Protein AF-A0A7I8LGG1-F1 (afdb_monomer_lite)

Secondary structure (DSSP, 8-state):
-PPPHHHHHHHHHHHHHHTT-------TTHHHHSS-TTSS--HHHHTTS---SS--HHHHHHHHHHHH-SEE---GGGT--S-EE-TTPPPP-----SS----HHHHHHHHHHHHHHHHTT--HHHHHHHHHHHHHTT-HHHHHHHHHHTT-------S-------

Foldseek 3Di:
DDDDPVRVVVVVVVVCVVVVHDDDDDPPPVCVAAQAPVGHDPVLVVLVDADDDFDDPLLVVLSQCVQQPQWDCADLSNPRHHTDGNPPDHGDDHDYDDPDDQPPVLVVLLVVLVVVCVVVPDDCVPCVVVSLVVSVVPDVSNVVSCVVCVPDDDDDDRNDDRDDDD

Sequence (166 aa):
MGQTWPQRCAYLVIYCQDNGLLLHIHHTIHAIIDRQKNHGMHFHVLAKALCKLEGQCEMTLGFVDLLRDDYIEKDQSRGIFLTQDWVSIPGVLPVALGVFMFGILANCVTLKACVQAHNEGCDLAREGNEIICEACKWSPELVAACEVWKEIKFEFKSVDKLDVKG

InterPro domains:
  IPR000685 Ribulose bisphosphate carboxylase, large subunit, C-terminal [PF00016] (15-98)
  IPR033966 RuBisCO [PTHR42704] (11-98)
  IPR036376 Ribulose bisphosphate carboxylase, large subunit, C-terminal domain superfamily [G3DSA:3.20.20.110] (7-99)
  IPR036376 Ribulose bisphosphate carboxylase, large subunit, C-terminal domain superfamily [G3DSA:3.20.20.110] (100-166)
  IPR036376 Ribulose bisphosphate carboxylase, large subunit, C-terminal domain superfamily [SSF51649] (10-163)

Structure (mmCIF, N/CA/C/O backbone):
data_AF-A0A7I8LGG1-F1
#
_entry.id   AF-A0A7I8LGG1-F1
#
loop_
_atom_site.group_PDB
_atom_site.id
_atom_site.type_symbol
_atom_site.label_atom_id
_atom_site.label_alt_id
_atom_site.label_comp_id
_atom_site.label_asym_id
_atom_site.label_entity_id
_atom_site.label_seq_id
_atom_site.pdbx_PDB_ins_code
_atom_site.Cartn_x
_atom_site.Cartn_y
_atom_site.Cartn_z
_atom_site.occupancy
_atom_site.B_iso_or_equiv
_atom_site.auth_seq_id
_atom_site.auth_comp_id
_atom_site.auth_asym_id
_atom_site.auth_atom_id
_atom_site.pdbx_PDB_model_num
ATOM 1 N N . MET A 1 1 ? 38.522 0.340 -9.789 1.00 43.88 1 MET A N 1
ATOM 2 C CA . MET A 1 1 ? 37.265 0.525 -10.550 1.00 43.88 1 MET A CA 1
ATOM 3 C C . MET A 1 1 ? 36.113 0.136 -9.638 1.00 43.88 1 MET A C 1
ATOM 5 O O . MET A 1 1 ? 36.100 -0.991 -9.169 1.00 43.88 1 MET A O 1
ATOM 9 N N . GLY A 1 2 ? 35.240 1.080 -9.278 1.00 71.38 2 GLY A N 1
ATOM 10 C CA . GLY A 1 2 ? 34.137 0.837 -8.341 1.00 71.38 2 GLY A CA 1
ATOM 11 C C . GLY A 1 2 ? 32.856 0.445 -9.074 1.00 71.38 2 GLY A C 1
ATOM 12 O O . GLY A 1 2 ? 32.560 1.017 -10.118 1.00 71.38 2 GLY A O 1
ATOM 13 N N . GLN A 1 3 ? 32.100 -0.508 -8.525 1.00 66.56 3 GLN A N 1
ATOM 14 C CA . GLN A 1 3 ? 30.771 -0.860 -9.035 1.00 66.56 3 GLN A CA 1
ATOM 15 C C . GLN A 1 3 ? 29.829 0.349 -8.982 1.00 66.56 3 GLN A C 1
ATOM 17 O O . GLN A 1 3 ? 29.828 1.086 -7.984 1.00 66.56 3 GLN A O 1
ATOM 22 N N . THR A 1 4 ? 29.019 0.515 -10.029 1.00 78.44 4 THR A N 1
ATOM 23 C CA . THR A 1 4 ? 27.974 1.543 -10.128 1.00 78.44 4 THR A CA 1
ATOM 24 C C . THR A 1 4 ? 26.794 1.219 -9.207 1.00 78.44 4 THR A C 1
ATOM 26 O O . THR A 1 4 ? 26.617 0.080 -8.773 1.00 78.44 4 THR A O 1
ATOM 29 N N . TRP A 1 5 ? 25.970 2.220 -8.889 1.00 68.62 5 TRP A N 1
ATOM 30 C CA . TRP A 1 5 ? 24.790 2.048 -8.027 1.00 68.62 5 TRP A CA 1
ATOM 31 C C . TRP A 1 5 ? 23.844 0.925 -8.507 1.00 68.62 5 TRP A C 1
ATOM 33 O O . TRP A 1 5 ? 23.523 0.051 -7.703 1.00 68.62 5 TRP A O 1
ATOM 43 N N . PRO A 1 6 ? 23.487 0.843 -9.809 1.00 76.25 6 PRO A N 1
ATOM 44 C CA . PRO A 1 6 ? 22.646 -0.243 -10.321 1.00 76.25 6 PRO A CA 1
ATOM 45 C C . PRO A 1 6 ? 23.260 -1.636 -10.140 1.00 76.25 6 PRO A C 1
ATOM 47 O O . PRO A 1 6 ? 22.560 -2.587 -9.804 1.00 76.25 6 PRO A O 1
ATOM 50 N N . GLN A 1 7 ? 24.580 -1.755 -10.310 1.00 78.25 7 GLN A N 1
ATOM 51 C CA . GLN A 1 7 ? 25.291 -3.026 -10.141 1.00 78.25 7 GLN A CA 1
ATOM 52 C C . GLN A 1 7 ? 25.251 -3.509 -8.686 1.00 78.25 7 GLN A C 1
ATOM 54 O O . GLN A 1 7 ? 25.098 -4.702 -8.437 1.00 78.25 7 GLN A O 1
ATOM 59 N N . ARG A 1 8 ? 25.333 -2.585 -7.722 1.00 83.38 8 ARG A N 1
ATOM 60 C CA . ARG A 1 8 ? 25.237 -2.913 -6.293 1.00 83.38 8 ARG A CA 1
ATOM 61 C C . ARG A 1 8 ? 23.830 -3.360 -5.898 1.00 83.38 8 ARG A C 1
ATOM 63 O O . ARG A 1 8 ? 23.698 -4.298 -5.118 1.00 83.38 8 ARG A O 1
ATOM 70 N N . CYS A 1 9 ? 22.790 -2.735 -6.453 1.00 82.88 9 CYS A N 1
ATOM 71 C CA . CYS A 1 9 ? 21.407 -3.166 -6.235 1.00 82.88 9 CYS A CA 1
ATOM 72 C C . CYS A 1 9 ? 21.153 -4.566 -6.784 1.00 82.88 9 CYS A C 1
ATOM 74 O O . CYS A 1 9 ? 20.618 -5.402 -6.067 1.00 82.88 9 CYS A O 1
ATOM 76 N N . ALA A 1 10 ? 21.576 -4.834 -8.023 1.00 85.81 10 ALA A N 1
ATOM 77 C CA . ALA A 1 10 ? 21.419 -6.150 -8.636 1.00 85.81 10 ALA A CA 1
ATOM 78 C C . ALA A 1 10 ? 22.126 -7.241 -7.818 1.00 85.81 10 ALA A C 1
ATOM 80 O O . ALA A 1 10 ? 21.555 -8.301 -7.575 1.00 85.81 10 ALA A O 1
ATOM 81 N N . TYR A 1 11 ? 23.333 -6.953 -7.323 1.00 90.50 11 TYR A N 1
ATOM 82 C CA . TYR A 1 11 ? 24.049 -7.859 -6.429 1.00 90.50 11 TYR A CA 1
ATOM 83 C C . TYR A 1 11 ? 23.268 -8.148 -5.139 1.00 90.50 11 TYR A C 1
ATOM 85 O O . TYR A 1 11 ? 23.146 -9.304 -4.742 1.00 90.50 11 TYR A O 1
ATOM 93 N N . LEU A 1 12 ? 22.715 -7.116 -4.496 1.00 89.88 12 LEU A N 1
ATOM 94 C CA . LEU A 1 12 ? 21.944 -7.284 -3.264 1.00 89.88 12 LEU A CA 1
ATOM 95 C C . LEU A 1 12 ? 20.661 -8.095 -3.490 1.00 89.88 12 LEU A C 1
ATOM 97 O O . LEU A 1 12 ? 20.315 -8.913 -2.646 1.00 89.88 12 LEU A O 1
ATOM 101 N N . VAL A 1 13 ? 19.988 -7.908 -4.630 1.00 89.81 13 VAL A N 1
ATOM 102 C CA . VAL A 1 13 ? 18.804 -8.697 -5.009 1.00 89.81 13 VAL A CA 1
ATOM 103 C C . VAL A 1 13 ? 19.155 -10.181 -5.107 1.00 89.81 13 VAL A C 1
ATOM 105 O O . VAL A 1 13 ? 18.493 -10.996 -4.469 1.00 89.81 13 VAL A O 1
ATOM 108 N N . ILE A 1 14 ? 20.223 -10.519 -5.838 1.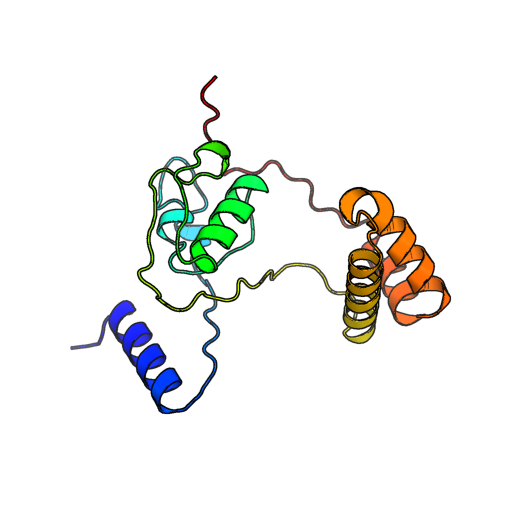00 91.75 14 ILE A N 1
ATOM 109 C CA . ILE A 1 14 ? 20.685 -11.908 -5.990 1.00 91.75 14 ILE A CA 1
ATOM 110 C C . ILE A 1 14 ? 21.056 -12.492 -4.624 1.00 91.75 14 ILE A C 1
ATOM 112 O O . ILE A 1 14 ? 20.597 -13.570 -4.262 1.00 91.75 14 ILE A O 1
ATOM 116 N N . TYR A 1 15 ? 21.807 -11.743 -3.814 1.00 93.75 15 TYR A N 1
ATOM 117 C CA . TYR A 1 15 ? 22.181 -12.178 -2.473 1.00 93.75 15 TYR A CA 1
ATOM 118 C C . TYR A 1 15 ? 20.960 -12.457 -1.584 1.00 93.75 15 TYR A C 1
ATOM 120 O O . TYR A 1 15 ? 20.918 -13.471 -0.889 1.00 93.75 15 TYR A O 1
ATOM 128 N N . CYS A 1 16 ? 19.957 -11.576 -1.590 1.00 94.31 16 CYS A N 1
ATOM 129 C CA . CYS A 1 16 ? 18.735 -11.775 -0.816 1.00 94.31 16 CYS A CA 1
ATOM 130 C C . CYS A 1 16 ? 17.952 -13.003 -1.291 1.00 94.31 16 CYS A C 1
ATOM 132 O O . CYS A 1 16 ? 17.473 -13.765 -0.453 1.00 94.31 16 CYS A O 1
ATOM 134 N N . GLN A 1 17 ? 17.877 -13.226 -2.604 1.00 92.56 17 GLN A N 1
ATOM 135 C CA . GLN A 1 17 ? 17.237 -14.403 -3.187 1.00 92.56 17 GLN A CA 1
ATOM 136 C C . GLN A 1 17 ? 17.935 -15.700 -2.755 1.00 92.56 17 GLN A C 1
ATOM 138 O O . GLN A 1 17 ? 17.270 -16.617 -2.278 1.00 92.56 17 GLN A O 1
ATOM 143 N N . ASP A 1 18 ? 19.265 -15.745 -2.840 1.00 96.00 18 ASP A N 1
ATOM 144 C CA . ASP A 1 18 ? 20.058 -16.929 -2.491 1.00 96.00 18 ASP A CA 1
ATOM 145 C C . ASP A 1 18 ? 20.011 -17.259 -0.989 1.00 96.00 18 ASP A C 1
ATOM 147 O O . ASP A 1 18 ? 20.190 -18.411 -0.597 1.00 96.00 18 ASP A O 1
ATOM 151 N N . ASN A 1 19 ? 19.747 -16.262 -0.137 1.00 96.31 19 ASN A N 1
ATOM 152 C CA . ASN A 1 19 ? 19.721 -16.411 1.322 1.00 96.31 19 ASN A CA 1
ATOM 153 C C . ASN A 1 19 ? 18.305 -16.390 1.925 1.00 96.31 19 ASN A C 1
ATOM 155 O O . ASN A 1 19 ? 18.165 -16.384 3.148 1.00 96.31 19 ASN A O 1
ATOM 159 N N . GLY A 1 20 ? 17.253 -16.353 1.099 1.00 94.50 20 GLY A N 1
ATOM 160 C CA . GLY A 1 20 ? 15.864 -16.310 1.572 1.00 94.50 20 GLY A CA 1
ATOM 161 C C . GLY A 1 20 ? 15.518 -15.055 2.385 1.00 94.50 20 GLY A C 1
ATOM 162 O O . GLY A 1 20 ? 14.690 -15.113 3.293 1.00 94.50 20 GLY A O 1
ATOM 163 N N . LEU A 1 21 ? 16.166 -13.923 2.094 1.00 94.44 21 LEU A N 1
ATOM 164 C CA . LEU A 1 21 ? 15.941 -12.648 2.775 1.00 94.44 21 LEU A CA 1
ATOM 165 C C . LEU A 1 21 ? 14.911 -11.799 2.023 1.00 94.44 21 LEU A C 1
ATOM 167 O O . LEU A 1 21 ? 14.981 -11.646 0.805 1.00 94.44 21 LEU A O 1
ATOM 171 N N . LEU A 1 22 ? 14.002 -11.162 2.765 1.00 91.00 22 LEU A N 1
ATOM 172 C CA . LEU A 1 22 ? 13.149 -10.108 2.216 1.00 91.00 22 LEU A CA 1
ATOM 173 C C . LEU A 1 22 ? 13.962 -8.822 2.035 1.00 91.00 22 LEU A C 1
ATOM 175 O O . LEU A 1 22 ? 14.609 -8.349 2.971 1.00 91.00 22 LEU A O 1
ATOM 179 N N . LEU A 1 23 ?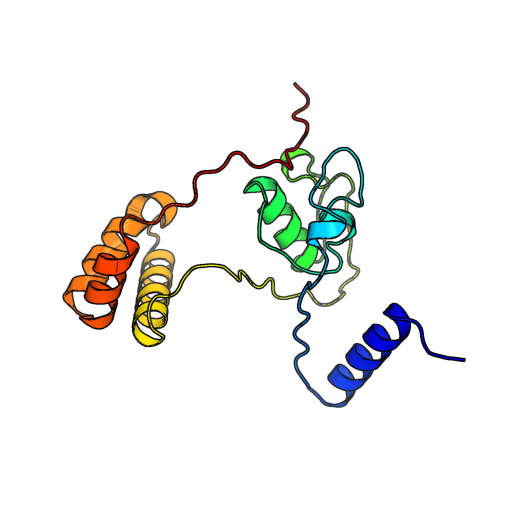 13.898 -8.238 0.838 1.00 90.56 23 LEU A N 1
ATOM 180 C CA . LEU A 1 23 ? 14.576 -6.987 0.511 1.00 90.56 23 LEU A CA 1
ATOM 181 C C . LEU A 1 23 ? 13.581 -5.823 0.517 1.00 90.56 23 LEU A C 1
ATOM 183 O O . LEU A 1 23 ? 12.726 -5.716 -0.359 1.00 90.56 23 LEU A O 1
ATOM 187 N N . HIS A 1 24 ? 13.719 -4.922 1.489 1.00 88.56 24 HIS A N 1
ATOM 188 C CA . HIS A 1 24 ? 13.002 -3.648 1.500 1.00 88.56 24 HIS A CA 1
ATOM 189 C C . HIS A 1 24 ? 13.842 -2.565 0.812 1.00 88.56 24 HIS A C 1
ATOM 191 O O . HIS A 1 24 ? 14.973 -2.301 1.220 1.00 88.56 24 HIS A O 1
ATOM 197 N N . ILE A 1 25 ? 13.288 -1.925 -0.221 1.00 84.56 25 ILE A N 1
ATOM 198 C CA . ILE A 1 25 ? 13.957 -0.857 -0.973 1.00 84.56 25 ILE A CA 1
ATOM 199 C C . ILE A 1 25 ? 13.372 0.486 -0.544 1.00 84.56 25 ILE A C 1
ATOM 201 O O . ILE A 1 25 ? 12.214 0.777 -0.818 1.00 84.56 25 ILE A O 1
ATOM 205 N N . HIS A 1 26 ? 14.179 1.324 0.104 1.00 81.19 26 HIS A N 1
ATOM 206 C CA . HIS A 1 26 ? 13.775 2.689 0.431 1.00 81.19 26 HIS A CA 1
ATOM 207 C C . HIS A 1 26 ? 14.112 3.641 -0.727 1.00 81.19 26 HIS A C 1
ATOM 209 O O . HIS A 1 26 ? 15.252 3.695 -1.187 1.00 81.19 26 HIS A O 1
ATOM 215 N N . HIS A 1 27 ? 13.141 4.434 -1.174 1.00 70.00 27 HIS A N 1
ATOM 216 C CA . HIS A 1 27 ? 13.253 5.340 -2.327 1.00 70.00 27 HIS A CA 1
ATOM 217 C C . HIS A 1 27 ? 13.934 6.690 -2.015 1.00 70.00 27 HIS A C 1
ATOM 219 O O . HIS A 1 27 ? 13.480 7.756 -2.442 1.00 70.00 27 HIS A O 1
ATOM 225 N N . THR A 1 28 ? 15.005 6.692 -1.217 1.00 57.44 28 THR A N 1
ATOM 226 C CA . THR A 1 28 ? 15.707 7.939 -0.868 1.00 57.44 28 THR A CA 1
ATOM 227 C C . THR A 1 28 ? 16.215 8.596 -2.155 1.00 57.44 28 THR A C 1
ATOM 229 O O . THR A 1 28 ? 16.967 7.948 -2.873 1.00 57.44 28 THR A O 1
ATOM 232 N N . ILE A 1 29 ? 15.839 9.863 -2.411 1.00 60.22 29 ILE A N 1
ATOM 233 C CA . ILE A 1 29 ? 16.195 10.714 -3.581 1.00 60.22 29 ILE A CA 1
ATOM 234 C C . ILE A 1 29 ? 15.151 10.756 -4.724 1.00 60.22 29 ILE A C 1
ATOM 236 O O . ILE A 1 29 ? 15.257 11.643 -5.569 1.00 60.22 29 ILE A O 1
ATOM 240 N N . HIS A 1 30 ? 14.091 9.932 -4.728 1.00 62.75 30 HIS A N 1
ATOM 241 C CA . HIS A 1 30 ? 13.102 9.942 -5.833 1.00 62.75 30 HIS A CA 1
ATOM 242 C C . HIS A 1 30 ? 12.492 11.339 -6.084 1.00 62.75 30 HIS A C 1
ATOM 244 O O . HIS A 1 30 ? 12.596 11.854 -7.194 1.00 62.75 30 HIS A O 1
ATOM 250 N N . ALA A 1 31 ? 12.070 12.036 -5.020 1.00 57.09 31 ALA A N 1
ATOM 251 C CA . ALA A 1 31 ? 11.475 13.379 -5.067 1.00 57.09 31 ALA A CA 1
ATOM 252 C C . ALA A 1 31 ? 12.377 14.494 -5.644 1.00 57.09 31 ALA A C 1
ATOM 254 O O . ALA A 1 31 ? 11.907 15.603 -5.898 1.00 57.09 31 ALA A O 1
ATOM 255 N N . ILE A 1 32 ? 13.678 14.248 -5.830 1.00 65.38 32 ILE A N 1
ATOM 256 C CA . ILE A 1 32 ? 14.578 15.183 -6.530 1.00 65.38 32 ILE A CA 1
ATOM 257 C C . ILE A 1 32 ? 14.430 15.036 -8.053 1.00 65.38 32 ILE A C 1
ATOM 259 O O . ILE A 1 32 ? 14.685 15.982 -8.795 1.00 65.38 32 ILE A O 1
ATOM 263 N N . ILE A 1 33 ? 14.018 13.856 -8.517 1.00 65.94 33 ILE A N 1
ATOM 264 C CA . ILE A 1 33 ? 14.019 13.450 -9.923 1.00 65.94 33 ILE A CA 1
ATOM 265 C C . ILE A 1 33 ? 12.602 13.432 -10.514 1.00 65.94 33 ILE A C 1
ATOM 267 O O . ILE A 1 33 ? 12.460 13.703 -11.703 1.00 65.94 33 ILE A O 1
ATOM 271 N N . ASP A 1 34 ? 11.567 13.143 -9.723 1.00 65.56 34 ASP A N 1
ATOM 272 C CA . ASP A 1 34 ? 10.198 12.919 -10.225 1.00 65.56 34 ASP A CA 1
ATOM 273 C C . ASP A 1 34 ? 9.158 13.970 -9.823 1.00 65.56 34 ASP A C 1
ATOM 275 O O . ASP A 1 34 ? 8.045 13.961 -10.341 1.00 65.56 34 ASP A O 1
ATOM 279 N N . ARG A 1 35 ? 9.510 14.910 -8.943 1.00 64.75 35 ARG A N 1
ATOM 280 C CA . ARG A 1 35 ? 8.547 15.858 -8.367 1.00 64.75 35 ARG A CA 1
ATOM 281 C C . ARG A 1 35 ? 8.045 16.926 -9.341 1.00 64.75 35 ARG A C 1
ATOM 283 O O . ARG A 1 35 ? 6.966 17.481 -9.150 1.00 64.75 35 ARG A O 1
ATOM 290 N N . GLN A 1 36 ? 8.852 17.305 -10.330 1.00 57.75 36 GLN A N 1
ATOM 291 C CA . GLN A 1 36 ? 8.525 18.397 -11.247 1.00 57.75 36 GLN A CA 1
ATOM 292 C C . GLN A 1 36 ? 8.022 17.844 -12.581 1.00 57.75 36 GLN A C 1
ATOM 294 O O . GLN A 1 36 ? 8.752 17.172 -13.304 1.00 57.75 36 GLN A O 1
ATOM 299 N N . LYS A 1 37 ? 6.792 18.208 -12.958 1.00 58.28 37 LYS A N 1
ATOM 300 C CA . LYS A 1 37 ? 6.170 17.774 -14.219 1.00 58.28 37 LYS A CA 1
ATOM 301 C C . LYS A 1 37 ? 6.935 18.220 -15.475 1.00 58.28 37 LYS A C 1
ATOM 303 O O . LYS A 1 37 ? 6.891 17.558 -16.506 1.00 58.28 37 LYS A O 1
ATOM 308 N N . ASN A 1 38 ? 7.605 19.369 -15.417 1.00 69.19 38 ASN A N 1
ATOM 309 C CA . ASN A 1 38 ? 8.268 19.994 -16.564 1.00 69.19 38 ASN A CA 1
ATOM 310 C C . ASN A 1 38 ? 9.741 19.581 -16.745 1.00 69.19 38 ASN A C 1
ATOM 312 O O . ASN A 1 38 ? 10.322 19.901 -17.781 1.00 69.19 38 ASN A O 1
ATOM 316 N N . HIS A 1 39 ? 10.355 18.916 -15.762 1.00 54.62 39 HIS A N 1
ATOM 317 C CA . HIS A 1 39 ? 11.754 18.503 -15.823 1.00 54.62 39 HIS A CA 1
ATOM 318 C C . HIS A 1 39 ? 12.034 17.370 -14.832 1.00 54.62 39 HIS A C 1
ATOM 320 O O . HIS A 1 39 ? 11.916 17.558 -13.624 1.00 54.62 39 HIS A O 1
ATOM 326 N N . GLY A 1 40 ? 12.471 16.217 -15.338 1.00 62.28 40 GLY A N 1
ATOM 327 C CA . GLY A 1 40 ? 12.727 15.037 -14.519 1.00 62.28 40 GLY A CA 1
ATOM 328 C C . GLY A 1 40 ? 12.372 13.741 -15.238 1.00 62.28 40 GLY A C 1
ATOM 329 O O . GLY A 1 40 ? 12.145 13.726 -16.449 1.00 62.28 40 GLY A O 1
ATOM 330 N N . MET A 1 41 ? 12.313 12.648 -14.485 1.00 62.00 41 MET A N 1
ATOM 331 C CA . MET A 1 41 ? 11.714 11.393 -14.936 1.00 62.00 41 MET A CA 1
ATOM 332 C C . MET A 1 41 ? 10.425 11.204 -14.158 1.00 62.00 41 MET A C 1
ATOM 334 O O . MET A 1 41 ? 10.470 11.136 -12.935 1.00 62.00 41 MET A O 1
ATOM 338 N N . HIS A 1 42 ? 9.292 11.114 -14.859 1.00 51.28 42 HIS A N 1
ATOM 339 C CA . HIS A 1 42 ? 8.005 10.870 -14.211 1.00 51.28 42 HIS A CA 1
ATOM 340 C C . HIS A 1 42 ? 8.107 9.643 -13.310 1.00 51.28 42 HIS A C 1
ATOM 342 O O . HIS A 1 42 ? 8.744 8.649 -13.683 1.00 51.28 42 HIS A O 1
ATOM 348 N N . PHE A 1 43 ? 7.446 9.691 -12.157 1.00 53.47 43 PHE A N 1
ATOM 349 C CA . PHE A 1 43 ? 7.541 8.637 -11.162 1.00 53.47 43 PHE A CA 1
ATOM 350 C C . PHE A 1 43 ? 7.176 7.254 -11.730 1.00 53.47 43 PHE A C 1
ATOM 352 O O . PHE A 1 43 ? 7.753 6.277 -11.302 1.00 53.47 43 PHE A O 1
ATOM 359 N N . HIS A 1 44 ? 6.354 7.151 -12.783 1.00 53.81 44 HIS A N 1
ATOM 360 C CA . HIS A 1 44 ? 6.077 5.898 -13.522 1.00 53.81 44 HIS A CA 1
ATOM 361 C C . HIS A 1 44 ? 7.280 5.282 -14.267 1.00 53.81 44 HIS A C 1
ATOM 363 O O . HIS A 1 44 ? 7.339 4.071 -14.452 1.00 53.81 44 HIS A O 1
ATOM 369 N N . VAL A 1 45 ? 8.272 6.079 -14.673 1.00 53.19 45 VAL A N 1
ATOM 370 C CA . VAL A 1 45 ? 9.544 5.559 -15.210 1.00 53.19 45 VAL A CA 1
ATOM 371 C C . VAL A 1 45 ? 10.452 5.105 -14.065 1.00 53.19 45 VAL A C 1
ATOM 373 O O . VAL A 1 45 ? 11.132 4.083 -14.168 1.00 53.19 45 VAL A O 1
ATOM 376 N N . LEU A 1 46 ? 10.407 5.833 -12.947 1.00 49.97 46 LEU A N 1
ATOM 377 C CA . LEU A 1 46 ? 11.005 5.429 -11.676 1.00 49.97 46 LEU A CA 1
ATOM 378 C C . LEU A 1 46 ? 10.197 4.344 -10.961 1.00 49.97 46 LEU A C 1
ATOM 380 O O . LEU A 1 46 ? 10.709 3.783 -10.010 1.00 49.97 46 LEU A O 1
ATOM 384 N N . ALA A 1 47 ? 9.007 3.975 -11.448 1.00 44.75 47 ALA A N 1
ATOM 385 C CA . ALA A 1 47 ? 8.090 3.022 -10.829 1.00 44.75 47 ALA A CA 1
ATOM 386 C C . ALA A 1 47 ? 8.469 1.569 -11.034 1.00 44.75 47 ALA A C 1
ATOM 388 O O . ALA A 1 47 ? 7.834 0.675 -10.491 1.00 44.75 47 ALA A O 1
ATOM 389 N N . LYS A 1 48 ? 9.619 1.349 -11.667 1.00 47.16 48 LYS A N 1
ATOM 390 C CA . LYS A 1 48 ? 10.462 0.202 -11.346 1.00 47.16 48 LYS A CA 1
ATOM 391 C C . LYS A 1 48 ? 11.041 0.264 -9.906 1.00 47.16 48 LYS A C 1
ATOM 393 O O . LYS A 1 48 ? 11.755 -0.652 -9.520 1.00 47.16 48 LYS A O 1
ATOM 398 N N . ALA A 1 49 ? 10.735 1.300 -9.109 1.00 34.72 49 ALA A N 1
ATOM 399 C CA . ALA A 1 49 ? 11.175 1.550 -7.730 1.00 34.72 49 ALA A CA 1
ATOM 400 C C . ALA A 1 49 ? 10.326 2.622 -6.953 1.00 34.72 49 ALA A C 1
ATOM 402 O O . ALA A 1 49 ? 10.701 3.784 -6.857 1.00 34.72 49 ALA A O 1
ATOM 403 N N . LEU A 1 50 ? 9.224 2.172 -6.327 1.00 33.72 50 LEU A N 1
ATOM 404 C CA . LEU A 1 50 ? 8.611 2.544 -5.012 1.00 33.72 50 LEU A CA 1
ATOM 405 C C . LEU A 1 50 ? 8.109 3.977 -4.623 1.00 33.72 50 LEU A C 1
ATOM 407 O O . LEU A 1 50 ? 8.800 4.980 -4.750 1.00 33.72 50 LEU A O 1
ATOM 411 N N . CYS A 1 51 ? 6.883 4.019 -4.051 1.00 37.47 51 CYS A N 1
ATOM 412 C CA . CYS A 1 51 ? 5.880 5.112 -3.951 1.00 37.47 51 CYS A CA 1
ATOM 413 C C . CYS A 1 51 ? 5.880 6.010 -2.701 1.00 37.47 51 CYS A C 1
ATOM 415 O O . CYS A 1 51 ? 6.265 5.567 -1.623 1.00 37.47 51 CYS A O 1
ATOM 417 N N . LYS A 1 52 ? 5.184 7.155 -2.861 1.00 39.34 52 LYS A N 1
ATOM 418 C CA . LYS A 1 52 ? 4.427 7.950 -1.862 1.00 39.34 52 LYS A CA 1
ATOM 419 C C . LY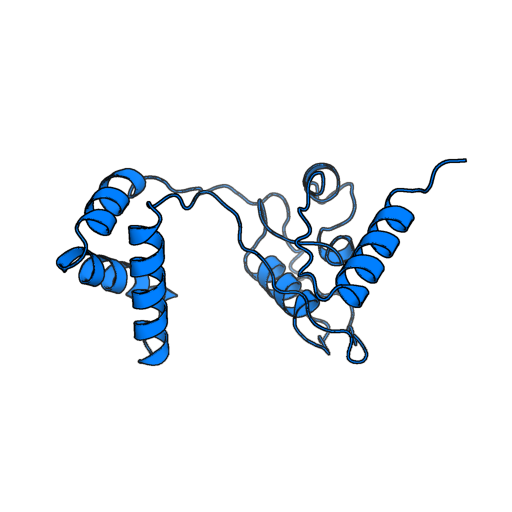S A 1 52 ? 5.160 9.163 -1.280 1.00 39.34 52 LYS A C 1
ATOM 421 O O . LYS A 1 52 ? 6.003 8.992 -0.415 1.00 39.34 52 LYS A O 1
ATOM 426 N N . LEU A 1 53 ? 4.748 10.369 -1.710 1.00 49.09 53 LEU A N 1
ATOM 427 C CA . LEU A 1 53 ? 4.747 11.629 -0.930 1.00 49.09 53 LEU A CA 1
ATOM 428 C C . LEU A 1 53 ? 3.964 12.788 -1.615 1.00 49.09 53 LEU A C 1
ATOM 430 O O . LEU A 1 53 ? 3.554 13.705 -0.912 1.00 49.09 53 LEU A O 1
ATOM 434 N N . GLU A 1 54 ? 3.668 12.752 -2.929 1.00 50.59 54 GLU A N 1
ATOM 435 C CA . GLU A 1 54 ? 2.946 13.851 -3.628 1.00 50.59 54 GLU A CA 1
ATOM 436 C C . GLU A 1 54 ? 2.033 13.403 -4.807 1.00 50.59 54 GLU A C 1
ATOM 438 O O . GLU A 1 54 ? 1.868 14.127 -5.787 1.00 50.59 54 GLU A O 1
ATOM 443 N N . GLY A 1 55 ? 1.438 12.204 -4.758 1.00 57.16 55 GLY A N 1
ATOM 444 C CA . GLY A 1 55 ? 0.703 11.625 -5.900 1.00 57.16 55 GLY A CA 1
ATOM 445 C C . GLY A 1 55 ? -0.808 11.896 -5.913 1.00 57.16 55 GLY A C 1
ATOM 446 O O . GLY A 1 55 ? -1.472 11.802 -4.881 1.00 57.16 55 GLY A O 1
ATOM 447 N N . GLN A 1 56 ? -1.382 12.173 -7.092 1.00 62.66 56 GLN A N 1
ATOM 448 C CA . GLN A 1 56 ? -2.832 12.046 -7.313 1.00 62.66 56 GLN A CA 1
ATOM 449 C C . GLN A 1 56 ? -3.287 10.589 -7.100 1.00 62.66 56 GLN A C 1
ATOM 451 O O . GLN A 1 56 ? -2.531 9.658 -7.389 1.00 62.66 56 GLN A O 1
ATOM 456 N N . CYS A 1 57 ? -4.528 10.392 -6.629 1.00 71.44 57 CYS A N 1
ATOM 457 C CA . CYS A 1 57 ? -5.077 9.062 -6.321 1.00 71.44 57 CYS A CA 1
ATOM 458 C C . CYS A 1 57 ? -4.980 8.109 -7.524 1.00 71.44 57 CYS A C 1
ATOM 460 O O . CYS A 1 57 ? -4.385 7.044 -7.406 1.00 71.44 57 CYS A O 1
ATOM 462 N N . GLU A 1 58 ? -5.438 8.542 -8.702 1.00 77.06 58 GLU A N 1
ATOM 463 C CA . GLU A 1 58 ? -5.433 7.719 -9.923 1.00 77.06 58 GLU A CA 1
ATOM 464 C C . GLU A 1 58 ? -4.028 7.323 -10.391 1.00 77.06 58 GLU A C 1
ATOM 466 O O . GLU A 1 58 ? -3.801 6.178 -10.768 1.00 77.06 58 GLU A O 1
ATOM 471 N N . MET A 1 59 ? -3.052 8.235 -10.308 1.00 77.56 59 MET A N 1
ATOM 472 C CA . MET A 1 59 ? -1.656 7.904 -10.626 1.00 77.56 59 MET A CA 1
ATOM 473 C C . MET A 1 59 ? -1.065 6.922 -9.619 1.00 77.56 59 MET A C 1
ATOM 475 O O . MET A 1 59 ? -0.322 6.017 -9.979 1.00 77.56 59 MET A O 1
ATOM 479 N N . THR A 1 60 ? -1.414 7.079 -8.342 1.00 80.38 60 THR A N 1
ATOM 480 C CA . THR A 1 60 ? -0.957 6.162 -7.294 1.00 80.38 60 THR A CA 1
ATOM 481 C C . THR A 1 60 ? -1.554 4.768 -7.490 1.00 80.38 60 THR A C 1
ATOM 483 O O . THR A 1 60 ? -0.861 3.780 -7.269 1.00 80.38 60 THR A O 1
ATOM 486 N N . LEU A 1 61 ? -2.810 4.673 -7.934 1.00 82.06 61 LEU A N 1
ATOM 487 C CA . LEU A 1 61 ? -3.440 3.400 -8.281 1.00 82.06 61 LEU A CA 1
ATOM 488 C C . LEU A 1 61 ? -2.765 2.756 -9.495 1.00 82.06 61 LEU A C 1
ATOM 490 O O . LEU A 1 61 ? -2.321 1.621 -9.381 1.00 82.06 61 LEU A O 1
ATOM 494 N N . GLY A 1 62 ? -2.564 3.495 -10.593 1.00 84.31 62 GLY A N 1
ATOM 495 C CA . GLY A 1 62 ? -1.841 2.975 -11.762 1.00 84.31 62 GLY A CA 1
ATOM 496 C C . GLY A 1 62 ? -0.420 2.511 -11.433 1.00 84.31 62 GLY A C 1
ATOM 497 O O . GLY A 1 62 ? 0.060 1.505 -11.949 1.00 84.31 62 GLY A O 1
ATOM 498 N N . PHE A 1 63 ? 0.247 3.198 -10.508 1.00 83.56 63 PHE A N 1
ATOM 499 C CA . PHE A 1 63 ? 1.526 2.761 -9.967 1.00 83.56 63 PHE A CA 1
ATOM 500 C C . PHE A 1 63 ? 1.438 1.437 -9.190 1.00 83.56 63 PHE A C 1
ATOM 502 O O . PHE A 1 63 ? 2.311 0.580 -9.328 1.00 83.56 63 PHE A O 1
ATOM 509 N N . VAL A 1 64 ? 0.424 1.278 -8.335 1.00 86.12 64 VAL A N 1
ATOM 510 C CA . VAL A 1 64 ? 0.212 0.040 -7.572 1.00 86.12 64 VAL A CA 1
ATOM 511 C C . VAL A 1 64 ? -0.062 -1.125 -8.519 1.00 86.12 64 VAL A C 1
ATOM 513 O O . VAL A 1 64 ? 0.520 -2.190 -8.315 1.00 86.12 64 VAL A O 1
ATOM 516 N N . ASP A 1 65 ? -0.864 -0.900 -9.560 1.00 86.81 65 ASP A N 1
ATOM 517 C CA . ASP A 1 65 ? -1.154 -1.886 -10.605 1.00 86.81 65 ASP A CA 1
ATOM 518 C C . ASP A 1 65 ? 0.156 -2.322 -11.291 1.00 86.81 65 ASP A C 1
ATOM 520 O O . ASP A 1 65 ? 0.469 -3.510 -11.348 1.00 86.81 65 ASP A O 1
ATOM 524 N N . LEU A 1 66 ? 1.010 -1.364 -11.687 1.00 87.00 66 LEU A N 1
ATOM 525 C CA . LEU A 1 66 ? 2.315 -1.640 -12.307 1.00 87.00 66 LEU A CA 1
ATOM 526 C C . LEU A 1 66 ? 3.278 -2.447 -11.426 1.00 87.00 66 LEU A C 1
ATOM 528 O O . LEU A 1 66 ? 4.125 -3.156 -11.966 1.00 87.00 66 LEU A O 1
ATOM 532 N N . LEU A 1 67 ? 3.200 -2.314 -10.100 1.00 87.31 67 LEU A N 1
ATOM 533 C CA . LEU A 1 67 ? 4.051 -3.075 -9.185 1.00 87.31 67 LEU A CA 1
ATOM 534 C C . LEU A 1 67 ? 3.531 -4.484 -8.902 1.00 87.31 67 LEU A C 1
ATOM 536 O O . LEU A 1 67 ? 4.331 -5.347 -8.542 1.00 87.31 67 LEU A O 1
ATOM 540 N N . ARG A 1 68 ? 2.215 -4.699 -8.957 1.00 89.25 68 ARG A N 1
ATOM 541 C CA . ARG A 1 68 ? 1.584 -5.917 -8.431 1.00 89.25 68 ARG A CA 1
ATOM 542 C C . ARG A 1 68 ? 1.125 -6.881 -9.511 1.00 89.25 68 ARG A C 1
ATOM 544 O O . ARG A 1 68 ? 1.252 -8.086 -9.297 1.00 89.25 68 ARG A O 1
ATOM 551 N N . ASP A 1 69 ? 0.578 -6.363 -10.601 1.00 91.19 69 ASP A N 1
ATOM 552 C CA . ASP A 1 69 ? -0.114 -7.170 -11.598 1.00 91.19 69 ASP A CA 1
ATOM 553 C C . ASP A 1 69 ? 0.854 -7.635 -12.686 1.00 91.19 69 ASP A C 1
ATOM 555 O O . ASP A 1 69 ? 1.801 -6.934 -13.025 1.00 91.19 69 ASP A O 1
ATOM 559 N N . ASP A 1 70 ? 0.623 -8.828 -13.241 1.00 91.06 70 ASP A N 1
ATOM 560 C CA . ASP A 1 70 ? 1.474 -9.397 -14.298 1.00 91.06 70 ASP A CA 1
ATOM 561 C C . ASP A 1 70 ? 1.216 -8.740 -15.663 1.00 91.06 70 ASP A C 1
ATOM 563 O O . ASP A 1 70 ? 2.108 -8.624 -16.497 1.00 91.06 70 ASP A O 1
ATOM 567 N N . TYR A 1 71 ? -0.009 -8.262 -15.884 1.00 92.50 71 TYR A N 1
ATOM 568 C CA . TYR A 1 71 ? -0.419 -7.612 -17.122 1.00 92.50 71 TYR A CA 1
ATOM 569 C C . TYR A 1 71 ? -1.279 -6.386 -16.825 1.00 92.50 71 TYR A C 1
ATOM 571 O O . TYR A 1 71 ? -2.288 -6.481 -16.126 1.00 92.50 71 TYR A O 1
ATOM 579 N N . ILE A 1 72 ? -0.891 -5.244 -17.388 1.00 92.00 72 ILE A N 1
ATOM 580 C CA . ILE A 1 72 ? -1.546 -3.953 -17.192 1.00 92.00 72 ILE A CA 1
ATOM 581 C C . ILE A 1 72 ? -1.877 -3.359 -18.559 1.00 92.00 72 ILE A C 1
ATOM 583 O O . ILE A 1 72 ? -0.987 -3.120 -19.379 1.00 92.00 72 ILE A O 1
ATOM 587 N N . GLU A 1 73 ? -3.157 -3.088 -18.812 1.00 92.62 73 GLU A N 1
ATOM 588 C CA . GLU A 1 73 ? -3.582 -2.398 -20.029 1.00 92.62 73 GLU A CA 1
ATOM 589 C C . GLU A 1 73 ? -3.263 -0.902 -19.987 1.00 92.62 73 GLU A C 1
ATOM 591 O O . GLU A 1 73 ? -3.181 -0.269 -18.935 1.00 92.62 73 GLU A O 1
ATOM 596 N N . LYS A 1 74 ? -3.103 -0.313 -21.173 1.00 90.62 74 LYS A N 1
ATOM 597 C CA . LYS A 1 74 ? -2.942 1.130 -21.320 1.00 90.62 74 LYS A CA 1
ATOM 598 C C . LYS A 1 74 ? -4.159 1.879 -20.759 1.00 90.62 74 LYS A C 1
ATOM 600 O O . LYS A 1 74 ? -5.230 1.847 -21.360 1.00 90.62 74 LYS A O 1
ATOM 605 N N . ASP A 1 75 ? -3.933 2.679 -19.723 1.00 88.44 75 ASP A N 1
ATOM 606 C CA . ASP A 1 75 ? -4.921 3.585 -19.138 1.00 88.44 75 ASP A CA 1
ATOM 607 C C . ASP A 1 75 ? -4.318 4.971 -18.848 1.00 88.44 75 ASP A C 1
ATOM 609 O O . ASP A 1 75 ? -3.605 5.198 -17.868 1.00 88.44 75 ASP A O 1
ATOM 613 N N . GLN A 1 76 ? -4.650 5.947 -19.698 1.00 85.81 76 GLN A N 1
ATOM 614 C CA . GLN A 1 76 ? -4.164 7.322 -19.551 1.00 85.81 76 GLN A CA 1
ATOM 615 C C . GLN A 1 76 ? -4.755 8.041 -18.335 1.00 85.81 76 GLN A C 1
ATOM 617 O O . GLN A 1 76 ? -4.118 8.962 -17.824 1.00 85.81 76 GLN A O 1
ATOM 622 N N . SER A 1 77 ? -5.930 7.621 -17.854 1.00 83.56 77 SER A N 1
ATOM 623 C CA . SER A 1 77 ? -6.570 8.209 -16.671 1.00 83.56 77 SER A CA 1
ATOM 624 C C . SER A 1 77 ? -5.828 7.873 -15.376 1.00 83.56 77 SER A C 1
ATOM 626 O O . SER A 1 77 ? -5.915 8.627 -14.411 1.00 83.56 77 SER A O 1
ATOM 628 N N . ARG A 1 78 ? -5.019 6.808 -15.401 1.00 81.88 78 ARG A N 1
ATOM 629 C CA . ARG A 1 78 ? -4.109 6.382 -14.328 1.00 81.88 78 ARG A CA 1
ATOM 630 C C . ARG A 1 78 ? -2.634 6.659 -14.631 1.00 81.88 78 ARG A C 1
ATOM 632 O O . ARG A 1 78 ? -1.754 6.271 -13.870 1.00 81.88 78 ARG A O 1
ATOM 639 N N . GLY A 1 79 ? -2.337 7.345 -15.738 1.00 81.94 79 GLY A N 1
ATOM 640 C CA . GLY A 1 79 ? -0.967 7.664 -16.153 1.00 81.94 79 GLY A CA 1
ATOM 641 C C . GLY A 1 79 ? -0.187 6.500 -16.774 1.00 81.94 79 GLY A C 1
ATOM 642 O O . GLY A 1 79 ? 1.039 6.581 -16.880 1.00 81.94 79 GLY A O 1
ATOM 643 N N . ILE A 1 80 ? -0.879 5.444 -17.210 1.00 85.75 80 ILE A N 1
ATOM 644 C CA . ILE A 1 80 ? -0.313 4.285 -17.902 1.00 85.75 80 ILE A CA 1
ATOM 645 C C . ILE A 1 80 ? -0.416 4.522 -19.413 1.00 85.75 80 ILE A C 1
ATOM 647 O O . ILE A 1 80 ? -1.474 4.428 -20.035 1.00 85.75 80 ILE A O 1
ATOM 651 N N . PHE A 1 81 ? 0.708 4.865 -20.038 1.00 86.38 81 PHE A N 1
ATOM 652 C CA . PHE A 1 81 ? 0.735 5.241 -21.457 1.00 86.38 81 PHE A CA 1
ATOM 653 C C . PHE A 1 81 ? 0.888 4.055 -22.415 1.00 86.38 81 PHE A C 1
ATOM 655 O O . PHE A 1 81 ? 0.563 4.192 -23.600 1.00 86.38 81 PHE A O 1
ATOM 662 N N . LEU A 1 82 ? 1.362 2.914 -21.914 1.00 87.94 82 LEU A N 1
ATOM 663 C CA . LEU A 1 82 ? 1.632 1.692 -22.668 1.00 87.94 82 LEU A CA 1
ATOM 664 C C . LEU A 1 82 ? 1.082 0.489 -21.904 1.00 87.94 82 LEU A C 1
ATOM 666 O O . LEU A 1 82 ? 1.159 0.461 -20.680 1.00 87.94 82 LEU A O 1
ATOM 670 N N . THR A 1 83 ? 0.585 -0.501 -22.639 1.00 90.50 83 THR A N 1
ATOM 671 C CA . THR A 1 83 ? 0.306 -1.827 -22.083 1.00 90.50 83 THR A CA 1
ATOM 672 C C . THR A 1 83 ? 1.624 -2.470 -21.648 1.00 90.50 83 THR A C 1
ATOM 674 O O . THR A 1 83 ? 2.598 -2.432 -22.405 1.00 90.50 83 THR A O 1
ATOM 677 N N . GLN A 1 84 ? 1.657 -3.048 -20.451 1.00 87.69 84 GLN A N 1
ATOM 678 C CA . GLN A 1 84 ? 2.838 -3.669 -19.859 1.00 87.69 84 GLN A CA 1
ATOM 679 C C . GLN A 1 84 ? 2.533 -5.123 -19.497 1.00 87.69 84 GLN A C 1
ATOM 681 O O . GLN A 1 84 ? 1.623 -5.386 -18.722 1.00 87.69 84 GLN A O 1
ATOM 686 N N . ASP A 1 85 ? 3.323 -6.043 -20.045 1.00 93.06 85 ASP A N 1
ATOM 687 C CA . ASP A 1 85 ? 3.360 -7.459 -19.665 1.00 93.06 85 ASP A CA 1
ATOM 688 C C . ASP A 1 85 ? 4.679 -7.714 -18.920 1.00 93.06 85 ASP A C 1
ATOM 690 O O . ASP A 1 85 ? 5.754 -7.340 -19.410 1.00 93.06 85 ASP A O 1
ATOM 694 N N . TRP A 1 86 ? 4.601 -8.261 -17.710 1.00 89.88 86 TRP A N 1
ATOM 695 C CA . TRP A 1 86 ? 5.740 -8.568 -16.849 1.00 89.88 86 TRP A CA 1
ATOM 696 C C . TRP A 1 86 ? 6.238 -10.004 -16.997 1.00 89.88 86 TRP A C 1
ATOM 698 O O . TRP A 1 86 ? 7.268 -10.335 -16.410 1.00 89.88 86 TRP A O 1
ATOM 708 N N . VAL A 1 87 ? 5.596 -10.830 -17.827 1.00 93.31 87 VAL A N 1
ATOM 709 C CA . VAL A 1 87 ? 6.054 -12.183 -18.175 1.00 93.31 87 VAL A CA 1
ATOM 710 C C . VAL A 1 87 ? 6.364 -13.007 -16.917 1.00 93.31 87 VAL A C 1
ATOM 712 O O . VAL A 1 87 ? 7.426 -13.620 -16.780 1.00 93.31 87 VAL A O 1
ATOM 715 N N . SER A 1 88 ? 5.433 -12.983 -15.964 1.00 90.81 88 SER A N 1
ATOM 716 C CA . SER A 1 88 ? 5.483 -13.689 -14.683 1.00 90.81 88 SER A CA 1
ATOM 717 C C . SER A 1 88 ? 6.644 -13.291 -13.763 1.00 90.81 88 SER A C 1
ATOM 719 O O . SER A 1 88 ? 7.031 -14.067 -12.881 1.00 90.81 88 SER A O 1
ATOM 721 N N . ILE A 1 89 ? 7.200 -12.084 -13.921 1.00 88.75 89 ILE A N 1
ATOM 722 C CA . ILE A 1 89 ? 8.082 -11.503 -12.903 1.00 88.75 89 ILE A CA 1
ATOM 723 C C . ILE A 1 89 ? 7.269 -11.322 -11.605 1.00 88.75 89 ILE A C 1
ATOM 725 O O . ILE A 1 89 ? 6.172 -10.767 -11.645 1.00 88.75 89 ILE A O 1
ATOM 729 N N . PRO A 1 90 ? 7.784 -11.759 -10.439 1.00 87.25 90 PRO A N 1
ATOM 730 C CA . PRO A 1 90 ? 7.079 -11.589 -9.173 1.00 87.25 90 PRO A CA 1
ATOM 731 C C . PRO A 1 90 ? 6.764 -10.120 -8.871 1.00 87.25 90 PRO A C 1
ATOM 733 O O . PRO A 1 90 ? 7.645 -9.261 -8.944 1.00 87.25 90 PRO A O 1
ATOM 736 N N . GLY A 1 91 ? 5.521 -9.85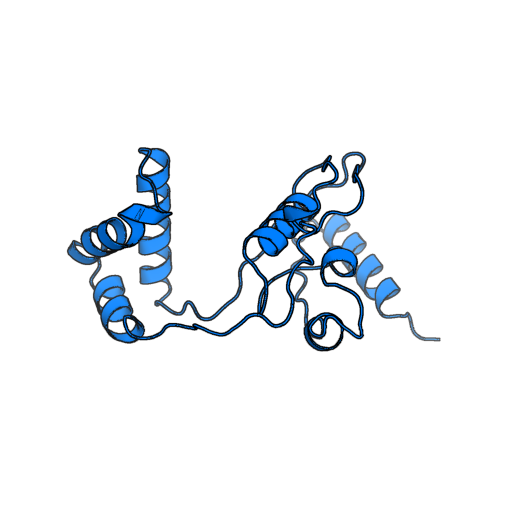2 -8.465 1.00 87.44 91 GLY A N 1
ATOM 737 C CA . GLY A 1 91 ? 5.088 -8.521 -8.050 1.00 87.44 91 GLY A CA 1
ATOM 738 C C . GLY A 1 91 ? 5.804 -8.021 -6.789 1.00 87.44 91 GLY A C 1
ATOM 739 O O . GLY A 1 91 ? 6.245 -8.789 -5.930 1.00 87.44 91 GLY A O 1
ATOM 740 N N . VAL A 1 92 ? 5.887 -6.701 -6.656 1.00 87.44 92 VAL A N 1
ATOM 741 C CA . VAL A 1 92 ? 6.465 -5.996 -5.508 1.00 87.44 92 VAL A CA 1
ATOM 742 C C . VAL A 1 92 ? 5.343 -5.535 -4.584 1.00 87.44 92 VAL A C 1
ATOM 744 O O . VAL A 1 92 ? 4.355 -4.961 -5.034 1.00 87.44 92 VAL A O 1
ATOM 747 N N . LEU A 1 93 ? 5.498 -5.733 -3.270 1.00 87.25 93 LEU A N 1
ATOM 748 C CA . LEU A 1 93 ? 4.542 -5.219 -2.288 1.00 87.25 93 LEU A CA 1
ATOM 749 C C . LEU A 1 93 ? 4.727 -3.696 -2.121 1.00 87.25 93 LEU A C 1
ATOM 751 O O . LEU A 1 93 ? 5.753 -3.275 -1.573 1.00 87.25 93 LEU A O 1
ATOM 755 N N . PRO A 1 94 ? 3.768 -2.851 -2.550 1.00 84.44 94 PRO A N 1
ATOM 756 C CA . PRO A 1 94 ? 3.864 -1.415 -2.332 1.00 84.44 94 PRO A CA 1
ATOM 757 C C . PRO A 1 94 ? 3.756 -1.095 -0.840 1.00 84.44 94 PRO A C 1
ATOM 759 O O . PRO A 1 94 ? 2.885 -1.605 -0.134 1.00 84.44 94 PRO A O 1
ATOM 762 N N . VAL A 1 95 ? 4.624 -0.204 -0.363 1.00 81.12 95 VAL A N 1
ATOM 763 C CA . VAL A 1 95 ? 4.621 0.254 1.029 1.00 81.12 95 VAL A CA 1
ATOM 764 C C . VAL A 1 95 ? 4.134 1.690 1.082 1.00 81.12 95 VAL A C 1
ATOM 766 O O . VAL A 1 95 ? 4.690 2.579 0.444 1.00 81.12 95 VAL A O 1
ATOM 769 N N . ALA A 1 96 ? 3.096 1.923 1.877 1.00 75.69 96 ALA A N 1
ATOM 770 C CA . ALA A 1 96 ? 2.485 3.230 2.014 1.00 75.69 96 ALA A CA 1
ATOM 771 C C . ALA A 1 96 ? 3.028 3.960 3.263 1.00 75.69 96 ALA A C 1
ATOM 773 O O . ALA A 1 96 ? 2.308 4.110 4.245 1.00 75.69 96 ALA A O 1
ATOM 774 N N . LEU A 1 97 ? 4.263 4.469 3.227 1.00 66.19 97 LEU A N 1
ATOM 775 C CA . LEU A 1 97 ? 4.882 5.202 4.346 1.00 66.19 97 LEU A CA 1
ATOM 776 C C . LEU A 1 97 ? 4.452 6.691 4.383 1.00 66.19 97 LEU A C 1
ATOM 778 O O . LEU A 1 97 ? 4.315 7.323 3.340 1.00 66.19 97 LEU A O 1
ATOM 782 N N . GLY A 1 98 ? 4.174 7.256 5.563 1.00 64.75 98 GLY A N 1
ATOM 783 C CA . GLY A 1 98 ? 3.708 8.645 5.731 1.00 64.75 98 GLY A CA 1
ATOM 784 C C . GLY A 1 98 ? 3.403 8.999 7.194 1.00 64.75 98 GLY A C 1
ATOM 785 O O . GLY A 1 98 ? 3.639 8.181 8.081 1.00 64.75 98 GLY A O 1
ATOM 786 N N . VAL A 1 99 ? 2.875 10.203 7.454 1.00 54.19 99 VAL A N 1
ATOM 787 C CA . VAL A 1 99 ? 2.556 10.694 8.813 1.00 54.19 99 VAL A CA 1
ATOM 788 C C . VAL A 1 99 ? 1.263 10.050 9.340 1.00 54.19 99 VAL A C 1
ATOM 790 O O . VAL A 1 99 ? 0.214 10.675 9.398 1.00 54.19 99 VAL A O 1
ATOM 793 N N . PHE A 1 100 ? 1.328 8.771 9.699 1.00 54.50 100 PHE A N 1
ATOM 794 C CA . PHE A 1 100 ? 0.290 8.083 10.468 1.00 54.50 100 PHE A CA 1
ATOM 795 C C . PHE A 1 100 ? 0.952 7.547 11.727 1.00 54.50 100 PHE A C 1
ATOM 797 O O . PHE A 1 100 ? 1.474 6.435 11.744 1.00 54.50 100 PHE A O 1
ATOM 804 N N . MET A 1 101 ? 1.018 8.377 12.765 1.00 54.00 101 MET A N 1
ATOM 805 C CA . MET A 1 101 ? 1.636 7.979 14.025 1.00 54.00 101 MET A CA 1
ATOM 806 C C . MET A 1 101 ? 0.597 7.950 15.139 1.00 54.00 101 MET A C 1
ATOM 808 O O . MET A 1 101 ? 0.660 8.702 16.109 1.00 54.00 101 MET A O 1
ATOM 812 N N . PHE A 1 102 ? -0.352 7.029 15.009 1.00 62.25 102 PHE A N 1
ATOM 813 C CA . PHE A 1 102 ? -0.985 6.465 16.189 1.00 62.25 102 PHE A CA 1
ATOM 814 C C . PHE A 1 102 ? 0.015 5.463 16.800 1.00 62.25 102 PHE A C 1
ATOM 816 O O . PHE A 1 102 ? 0.853 4.904 16.088 1.00 62.25 102 PHE A O 1
ATOM 823 N N . GLY A 1 103 ? 0.032 5.272 18.120 1.00 73.75 103 GLY A N 1
ATOM 824 C CA . GLY A 1 103 ? 0.923 4.275 18.733 1.00 73.75 103 GLY A CA 1
ATOM 825 C C . GLY A 1 103 ? 0.720 2.876 18.123 1.00 73.75 103 GLY A C 1
ATOM 826 O O . GLY A 1 103 ? -0.315 2.615 17.512 1.00 73.75 103 GLY A O 1
ATOM 827 N N . ILE A 1 104 ? 1.678 1.953 18.303 1.00 81.44 104 ILE A N 1
ATOM 828 C CA . ILE A 1 104 ? 1.633 0.599 17.700 1.00 81.44 104 ILE A CA 1
ATOM 829 C C . ILE A 1 104 ? 0.264 -0.069 17.906 1.00 81.44 104 ILE A C 1
ATOM 831 O O . ILE A 1 104 ? -0.318 -0.597 16.961 1.00 81.44 104 ILE A O 1
ATOM 835 N N . LEU A 1 105 ? -0.273 -0.005 19.128 1.00 84.94 105 LEU A N 1
ATOM 836 C CA . LEU A 1 105 ? -1.556 -0.619 19.458 1.00 84.94 105 LEU A CA 1
ATOM 837 C C . LEU A 1 105 ? -2.734 0.050 18.729 1.00 84.94 105 LEU A C 1
ATOM 839 O O . LEU A 1 105 ? -3.547 -0.651 18.134 1.00 84.94 105 LEU A O 1
ATOM 843 N N . ALA A 1 106 ? -2.783 1.383 18.690 1.00 85.56 106 ALA A N 1
ATOM 844 C CA . ALA A 1 106 ? -3.823 2.137 17.988 1.00 85.56 106 ALA A CA 1
ATOM 845 C C . ALA A 1 106 ? -3.804 1.887 16.467 1.00 85.56 106 ALA A C 1
ATOM 847 O O . ALA A 1 106 ? -4.862 1.718 15.861 1.00 85.56 106 ALA A O 1
ATOM 848 N N . ASN A 1 107 ? -2.615 1.769 15.861 1.00 84.69 107 ASN A N 1
ATOM 849 C CA . ASN A 1 107 ? -2.475 1.373 14.455 1.00 84.69 107 ASN A CA 1
ATOM 850 C C . ASN A 1 107 ? -3.023 -0.041 14.209 1.00 84.69 107 ASN A C 1
ATOM 852 O O . ASN A 1 107 ? -3.779 -0.262 13.265 1.00 84.69 107 ASN A O 1
ATOM 856 N N . CYS A 1 108 ? -2.673 -1.001 15.069 1.00 87.81 108 CYS A N 1
ATOM 857 C CA . CYS A 1 108 ? -3.133 -2.385 14.945 1.00 87.81 108 CYS A CA 1
ATOM 858 C C . CYS A 1 108 ? -4.651 -2.518 15.112 1.00 87.81 108 CYS A C 1
ATOM 860 O O . CYS A 1 108 ? -5.284 -3.260 14.363 1.00 87.81 108 CYS A O 1
ATOM 862 N N . VAL A 1 109 ? -5.231 -1.819 16.090 1.00 88.38 109 VAL A N 1
ATOM 863 C CA . VAL A 1 109 ? -6.679 -1.801 16.338 1.00 88.38 109 VAL A CA 1
ATOM 864 C C . VAL A 1 109 ? -7.417 -1.210 15.141 1.00 88.38 109 VAL A C 1
ATOM 866 O O . VAL A 1 109 ? -8.322 -1.851 14.612 1.00 88.38 109 VAL A O 1
ATOM 869 N N . THR A 1 110 ? -6.971 -0.045 14.670 1.00 87.12 110 THR A N 1
ATOM 870 C CA . THR A 1 110 ? -7.515 0.625 13.482 1.00 87.12 110 THR A CA 1
ATOM 871 C C . THR A 1 110 ? -7.503 -0.296 12.266 1.00 87.12 110 THR A C 1
ATOM 873 O O . THR A 1 110 ? -8.530 -0.493 11.623 1.00 87.12 110 THR A O 1
ATOM 876 N N . LEU A 1 111 ? -6.357 -0.923 11.978 1.00 88.12 111 LEU A N 1
ATOM 877 C CA . LEU A 1 111 ? -6.222 -1.814 10.829 1.00 88.12 111 LEU A CA 1
ATOM 878 C C . LEU A 1 111 ? -7.168 -3.017 10.924 1.00 88.12 111 LEU A C 1
ATOM 880 O O . LEU A 1 111 ? -7.832 -3.348 9.946 1.00 88.12 111 LEU A O 1
ATOM 884 N N . LYS A 1 112 ? -7.256 -3.659 12.094 1.00 89.31 112 LYS A N 1
ATOM 885 C CA . LYS A 1 112 ? -8.155 -4.804 12.300 1.00 89.31 112 LYS A CA 1
ATOM 886 C C . LYS A 1 112 ? -9.624 -4.415 12.141 1.00 89.31 112 LYS A C 1
ATOM 888 O O . LYS A 1 112 ? -10.357 -5.159 11.501 1.00 89.31 112 LYS A O 1
ATOM 893 N N . ALA A 1 113 ? -10.033 -3.266 12.680 1.00 89.12 113 ALA A N 1
ATOM 894 C CA . ALA A 1 113 ? -11.401 -2.768 12.548 1.00 89.12 113 ALA A CA 1
ATOM 895 C C . ALA A 1 113 ? -11.761 -2.495 11.080 1.00 89.12 113 ALA A C 1
ATOM 897 O O . ALA A 1 113 ? -12.791 -2.967 10.605 1.00 89.12 113 ALA A O 1
ATOM 898 N N . CYS A 1 114 ? -10.878 -1.824 10.333 1.00 90.19 114 CYS A N 1
ATOM 899 C CA . CYS A 1 114 ? -11.090 -1.566 8.909 1.00 90.19 114 CYS A CA 1
ATOM 900 C C . CYS A 1 114 ? -11.145 -2.856 8.080 1.00 90.19 114 CYS A C 1
ATOM 902 O O . CYS A 1 114 ? -12.000 -2.983 7.211 1.00 90.19 114 CYS A O 1
ATOM 904 N N . VAL A 1 115 ? -10.259 -3.824 8.342 1.00 91.50 115 VAL A N 1
ATOM 905 C CA . VAL A 1 115 ? -10.268 -5.113 7.628 1.00 91.50 115 VAL A CA 1
ATOM 906 C C . VAL A 1 115 ? -11.542 -5.897 7.929 1.00 91.50 115 VAL A C 1
ATOM 908 O O . VAL A 1 115 ? -12.140 -6.449 7.010 1.00 91.50 115 VAL A O 1
ATOM 911 N N . GLN A 1 116 ? -11.981 -5.928 9.188 1.00 90.69 116 GLN A N 1
ATOM 912 C CA . GLN A 1 116 ? -13.219 -6.606 9.561 1.00 90.69 116 GLN A CA 1
ATOM 913 C C . GLN A 1 116 ? -14.428 -5.972 8.865 1.00 90.69 116 GLN A C 1
ATOM 915 O O . GLN A 1 116 ? -15.167 -6.680 8.189 1.00 90.69 116 GLN A O 1
ATOM 920 N N . ALA A 1 117 ? -14.579 -4.648 8.952 1.00 88.88 117 ALA A N 1
ATOM 921 C CA . ALA A 1 117 ? -15.681 -3.931 8.314 1.00 88.88 117 ALA A CA 1
ATOM 922 C C . ALA A 1 117 ? -15.674 -4.104 6.785 1.00 88.88 117 ALA A C 1
ATOM 924 O O . ALA A 1 117 ? -16.716 -4.318 6.172 1.00 88.88 117 ALA A O 1
ATOM 925 N N . HIS A 1 118 ? -14.493 -4.090 6.158 1.00 90.38 118 HIS A N 1
ATOM 926 C CA . HIS A 1 118 ? -14.365 -4.372 4.729 1.00 90.38 118 HIS A CA 1
ATOM 927 C C . HIS A 1 118 ? -14.834 -5.787 4.370 1.00 90.38 118 HIS A C 1
ATOM 929 O O . HIS A 1 118 ? -15.580 -5.964 3.409 1.00 90.38 118 HIS A O 1
ATOM 935 N N . ASN A 1 119 ? -14.436 -6.790 5.158 1.00 94.56 119 ASN A N 1
ATOM 936 C CA . ASN A 1 119 ? -14.849 -8.179 4.947 1.00 94.56 119 ASN A CA 1
ATOM 937 C C . ASN A 1 119 ? -16.356 -8.390 5.174 1.00 94.56 119 ASN A C 1
ATOM 939 O O . ASN A 1 119 ? -16.938 -9.303 4.594 1.00 94.56 119 ASN A O 1
ATOM 943 N N . GLU A 1 120 ? -16.988 -7.552 5.997 1.00 94.25 120 GLU A N 1
ATOM 944 C CA . GLU A 1 120 ? -18.440 -7.517 6.218 1.00 94.25 120 GLU A CA 1
ATOM 945 C C . GLU A 1 120 ? -19.199 -6.738 5.126 1.00 94.25 120 GLU A C 1
ATOM 947 O O . GLU A 1 120 ? -20.429 -6.750 5.101 1.00 94.25 120 GLU A O 1
ATOM 952 N N . GLY A 1 121 ? -18.481 -6.117 4.184 1.00 92.25 121 GLY A N 1
ATOM 953 C CA . GLY A 1 121 ? -19.049 -5.413 3.035 1.00 92.25 121 GLY A CA 1
ATOM 954 C C . GLY A 1 121 ? -19.286 -3.915 3.241 1.00 92.25 121 GLY A C 1
ATOM 955 O O . GLY A 1 121 ? -19.941 -3.302 2.399 1.00 92.25 121 GLY A O 1
ATOM 956 N N . CYS A 1 122 ? -18.767 -3.315 4.317 1.00 89.69 122 CYS A N 1
ATOM 957 C CA . CYS A 1 122 ? -18.856 -1.872 4.551 1.00 89.69 122 CYS A CA 1
ATOM 958 C C . CYS A 1 122 ? -18.008 -1.075 3.548 1.00 89.69 122 CYS A C 1
ATOM 960 O O . CYS A 1 122 ? -16.906 -1.483 3.159 1.00 89.69 122 CYS A O 1
ATOM 962 N N . 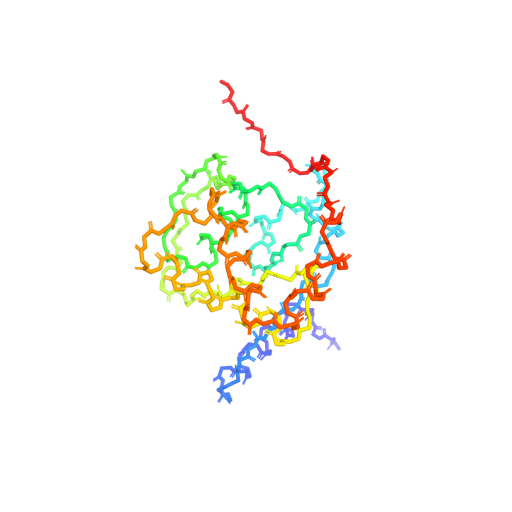ASP A 1 123 ? -18.481 0.118 3.190 1.00 87.19 123 ASP A N 1
ATOM 963 C CA . ASP A 1 123 ? -17.739 1.050 2.345 1.00 87.19 123 ASP A CA 1
ATOM 964 C C . ASP A 1 123 ? -16.825 1.929 3.208 1.00 87.19 123 ASP A C 1
ATOM 966 O O . ASP A 1 123 ? -17.232 2.961 3.747 1.00 87.19 123 ASP A O 1
ATOM 970 N N . LEU A 1 124 ? -15.549 1.545 3.307 1.00 84.00 124 LEU A N 1
ATOM 971 C CA . LEU A 1 124 ? -14.550 2.275 4.095 1.00 84.00 124 LEU A CA 1
ATOM 972 C C . LEU A 1 124 ? -14.400 3.750 3.690 1.00 84.00 124 LEU A C 1
ATOM 974 O O . LEU A 1 124 ? -14.034 4.568 4.536 1.00 84.00 124 LEU A O 1
ATOM 978 N N . ALA A 1 125 ? -14.669 4.113 2.430 1.00 80.31 125 ALA A N 1
ATOM 979 C CA . ALA A 1 125 ? -14.539 5.496 1.973 1.00 80.31 125 ALA A CA 1
ATOM 980 C C . ALA A 1 125 ? -15.638 6.400 2.548 1.00 80.31 125 ALA A C 1
ATOM 982 O O . ALA A 1 125 ? -15.432 7.605 2.705 1.00 80.31 125 ALA A O 1
ATOM 983 N N . ARG A 1 126 ? -16.799 5.824 2.874 1.00 82.75 126 ARG A N 1
ATOM 984 C CA . ARG A 1 126 ? -17.963 6.544 3.404 1.00 82.75 126 ARG A CA 1
ATOM 985 C C . ARG A 1 126 ? -18.120 6.365 4.909 1.00 82.75 126 ARG A C 1
ATOM 987 O O . ARG A 1 126 ? -18.413 7.330 5.607 1.00 82.75 126 ARG A O 1
ATOM 994 N N . GLU A 1 127 ? -17.903 5.149 5.392 1.00 84.31 127 GLU A N 1
ATOM 995 C CA . GLU A 1 127 ? -18.198 4.711 6.761 1.00 84.31 127 GLU A CA 1
ATOM 996 C C . GLU A 1 127 ? -16.945 4.680 7.654 1.00 84.31 127 GLU A C 1
ATOM 998 O O . GLU A 1 127 ? -17.034 4.423 8.853 1.00 84.31 127 GLU A O 1
ATOM 1003 N N . GLY A 1 128 ? -15.758 4.976 7.106 1.00 84.31 128 GLY A N 1
ATOM 1004 C CA . GLY A 1 128 ? -14.482 4.864 7.821 1.00 84.31 128 GLY A CA 1
ATOM 1005 C C . GLY A 1 128 ? -14.443 5.614 9.155 1.00 84.31 128 GLY A C 1
ATOM 1006 O O . GLY A 1 128 ? -13.970 5.071 10.149 1.00 84.31 128 GLY A O 1
ATOM 1007 N N . ASN A 1 129 ? -14.998 6.827 9.220 1.00 85.69 129 ASN A N 1
ATOM 1008 C CA . ASN A 1 129 ? -15.043 7.589 10.473 1.00 85.69 129 ASN A CA 1
ATOM 1009 C C . ASN A 1 129 ? -15.904 6.904 11.544 1.00 85.69 129 ASN A C 1
ATOM 1011 O O . ASN A 1 129 ? -15.543 6.921 12.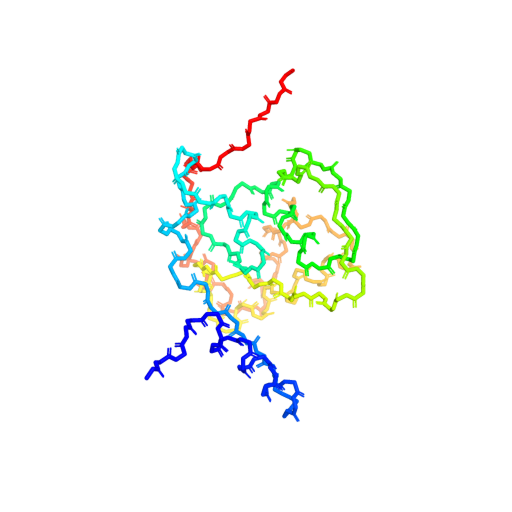718 1.00 85.69 129 ASN A O 1
ATOM 1015 N N . GLU A 1 130 ? -17.024 6.297 11.154 1.00 88.94 130 GLU A N 1
ATOM 1016 C CA . GLU A 1 130 ? -17.929 5.608 12.077 1.00 88.94 130 GLU A CA 1
ATOM 1017 C C . GLU A 1 130 ? -17.279 4.329 12.613 1.00 88.94 130 GLU A C 1
ATOM 1019 O O . GLU A 1 130 ? -17.280 4.105 13.821 1.00 88.94 130 GLU A O 1
ATOM 1024 N N . ILE A 1 131 ? -16.611 3.562 11.746 1.00 88.44 131 ILE A N 1
ATOM 1025 C CA . ILE A 1 131 ? -15.858 2.353 12.122 1.00 88.44 131 ILE A CA 1
ATOM 1026 C C . ILE A 1 131 ? -14.775 2.676 13.163 1.00 88.44 131 ILE A C 1
ATOM 1028 O O . ILE A 1 131 ? -14.620 1.959 14.155 1.00 88.44 131 ILE A O 1
ATOM 1032 N N . ILE A 1 132 ? -14.040 3.776 12.973 1.00 88.31 132 ILE A N 1
ATOM 1033 C CA . ILE A 1 132 ? -13.006 4.218 13.921 1.00 88.31 132 ILE A CA 1
ATOM 1034 C C . ILE A 1 132 ? -13.631 4.690 15.237 1.00 88.31 132 ILE A C 1
ATOM 1036 O O . ILE A 1 132 ? -13.137 4.337 16.307 1.00 88.31 132 ILE A O 1
ATOM 1040 N N . CYS A 1 133 ? -14.744 5.426 15.184 1.00 89.88 133 CYS A N 1
ATOM 1041 C CA . CYS A 1 133 ? -15.487 5.831 16.378 1.00 89.88 133 CYS A CA 1
ATOM 1042 C C . CYS A 1 133 ? -16.019 4.629 17.179 1.00 89.88 133 CYS A C 1
ATOM 1044 O O . CYS A 1 133 ? -15.964 4.646 18.409 1.00 89.88 133 CYS A O 1
ATOM 1046 N N . GLU A 1 134 ? -16.492 3.571 16.517 1.00 91.75 134 GLU A N 1
ATOM 1047 C CA . GLU A 1 134 ? -16.887 2.326 17.184 1.00 91.75 134 GLU A CA 1
ATOM 1048 C C . GLU A 1 134 ? -15.683 1.615 17.814 1.00 91.75 134 GLU A C 1
ATOM 1050 O O . GLU A 1 134 ? -15.766 1.151 18.954 1.00 91.75 134 GLU A O 1
ATOM 1055 N N . ALA A 1 135 ? -14.535 1.588 17.128 1.00 90.50 135 ALA A N 1
ATOM 1056 C CA . ALA A 1 135 ? -13.295 1.025 17.661 1.00 90.50 135 ALA A CA 1
ATOM 1057 C C . ALA A 1 135 ? -12.786 1.771 18.913 1.00 90.50 135 ALA A C 1
ATOM 1059 O O . ALA A 1 135 ? -12.287 1.156 19.860 1.00 90.50 135 ALA A O 1
ATOM 1060 N N . CYS A 1 136 ? -12.974 3.092 18.964 1.00 91.75 136 CYS A N 1
ATOM 1061 C CA . CYS A 1 136 ? -12.638 3.926 20.120 1.00 91.75 136 CYS A CA 1
ATOM 1062 C C . CYS A 1 136 ? -13.391 3.530 21.399 1.00 91.75 136 CYS A C 1
ATOM 1064 O O . CYS A 1 136 ? -12.876 3.742 22.494 1.00 91.75 136 CYS A O 1
ATOM 1066 N N . LYS A 1 137 ? -14.583 2.921 21.305 1.00 92.69 137 LYS A N 1
ATOM 1067 C CA . LYS A 1 137 ? -15.364 2.533 22.496 1.00 92.69 137 LYS A CA 1
ATOM 1068 C C . LYS A 1 137 ? -14.667 1.483 23.361 1.00 92.69 137 LYS A C 1
ATOM 1070 O O . LYS A 1 137 ? -14.971 1.379 24.546 1.00 92.69 137 LYS A O 1
ATOM 1075 N N . TRP A 1 138 ? -13.760 0.700 22.780 1.00 91.44 138 TRP A N 1
ATOM 1076 C CA . TRP A 1 138 ? -13.095 -0.412 23.458 1.00 91.44 138 TRP A CA 1
ATOM 1077 C C . TRP A 1 138 ? -11.560 -0.350 23.412 1.00 91.44 138 TRP A C 1
ATOM 1079 O O . TRP A 1 138 ? -10.918 -1.205 24.020 1.00 91.44 138 TRP A O 1
ATOM 1089 N N . SER A 1 139 ? -10.956 0.659 22.765 1.00 91.88 139 SER A N 1
ATOM 1090 C CA . SER A 1 139 ? -9.503 0.901 22.800 1.00 91.88 139 SER A CA 1
ATOM 1091 C C . SER A 1 139 ? -9.169 2.314 23.303 1.00 91.88 139 SER A C 1
ATOM 1093 O O . SER A 1 139 ? -9.301 3.281 22.548 1.00 91.88 139 SER A O 1
ATOM 1095 N N . PRO A 1 140 ? -8.677 2.458 24.549 1.00 91.44 140 PRO A N 1
ATOM 1096 C CA . PRO A 1 140 ? -8.272 3.757 25.085 1.00 91.44 140 PRO A CA 1
ATOM 1097 C C . PRO A 1 140 ? -7.048 4.339 24.361 1.00 91.44 140 PRO A C 1
ATOM 1099 O O . PRO A 1 140 ? -6.919 5.557 24.251 1.00 91.44 140 PRO A O 1
ATOM 1102 N N . GLU A 1 141 ? -6.163 3.496 23.820 1.00 89.44 141 GLU A N 1
ATOM 1103 C CA . GLU A 1 141 ? -5.013 3.948 23.036 1.00 89.44 141 GLU A CA 1
ATOM 1104 C C . GLU A 1 141 ? -5.454 4.602 21.735 1.00 89.44 141 GLU A C 1
ATOM 1106 O O . GLU A 1 141 ? -4.870 5.610 21.345 1.00 89.44 141 GLU A O 1
ATOM 1111 N N . LEU A 1 142 ? -6.480 4.051 21.077 1.00 87.19 142 LEU A N 1
ATOM 1112 C CA . LEU A 1 142 ? -7.042 4.646 19.872 1.00 87.19 142 LEU A CA 1
ATOM 1113 C C . LEU A 1 142 ? -7.728 5.981 20.177 1.00 87.19 142 LEU A C 1
ATOM 1115 O O . LEU A 1 142 ? -7.514 6.934 19.436 1.00 87.19 142 LEU A O 1
ATOM 1119 N N . VAL A 1 143 ? -8.458 6.084 21.293 1.00 90.12 143 VAL A N 1
ATOM 1120 C CA . VAL A 1 143 ? -9.077 7.348 21.736 1.00 90.12 143 VAL A CA 1
ATOM 1121 C C . VAL A 1 143 ? -8.031 8.451 21.877 1.00 90.12 143 VAL A C 1
ATOM 1123 O O . VAL A 1 143 ? -8.158 9.499 21.244 1.00 90.12 143 VAL A O 1
ATOM 1126 N N . ALA A 1 144 ? -6.959 8.197 22.633 1.00 88.69 144 ALA A N 1
ATOM 1127 C CA . ALA A 1 144 ? -5.880 9.167 22.818 1.00 88.69 144 ALA A CA 1
ATOM 1128 C C . ALA A 1 144 ? -5.229 9.557 21.481 1.00 88.69 144 ALA A C 1
ATOM 1130 O O . ALA A 1 144 ? -4.891 10.717 21.245 1.00 88.69 144 ALA A O 1
ATOM 1131 N N . ALA A 1 145 ? -5.075 8.591 20.575 1.00 85.69 145 ALA A N 1
ATOM 1132 C CA . ALA A 1 145 ? -4.510 8.835 19.259 1.00 85.69 145 ALA A CA 1
ATOM 1133 C C . ALA A 1 145 ? -5.440 9.704 18.383 1.00 85.69 145 ALA A C 1
ATOM 1135 O O . ALA A 1 145 ? -4.979 10.652 17.747 1.00 85.69 145 ALA A O 1
ATOM 1136 N N . CYS A 1 146 ? -6.748 9.440 18.389 1.00 85.88 146 CYS A N 1
ATOM 1137 C CA . CYS A 1 146 ? -7.743 10.252 17.692 1.00 85.88 146 CYS A CA 1
ATOM 1138 C C . CYS A 1 146 ? -7.803 11.682 18.245 1.00 85.88 146 CYS A C 1
ATOM 1140 O O . CYS A 1 146 ? -7.882 12.627 17.465 1.00 85.88 146 CYS A O 1
ATOM 1142 N N . GLU A 1 147 ? -7.704 11.874 19.562 1.00 87.06 147 GLU A N 1
ATOM 1143 C CA . GLU A 1 147 ? -7.708 13.208 20.176 1.00 87.06 147 GLU A CA 1
ATOM 1144 C C . GLU A 1 147 ? -6.533 14.080 19.725 1.00 87.06 147 GLU A C 1
ATOM 1146 O O . GLU A 1 147 ? -6.719 15.271 19.466 1.00 87.06 147 GLU A O 1
ATOM 1151 N N . VAL A 1 148 ? -5.341 13.488 19.604 1.00 85.31 148 VAL A N 1
ATOM 1152 C CA . VAL A 1 148 ? -4.117 14.198 19.204 1.00 85.31 148 VAL A CA 1
ATOM 1153 C C . VAL A 1 148 ? -4.135 14.572 17.721 1.00 85.31 148 VAL A C 1
ATOM 1155 O O . VAL A 1 148 ? -3.698 15.662 17.357 1.00 85.31 148 VAL A O 1
ATOM 1158 N N . TRP A 1 149 ? -4.634 13.684 16.858 1.00 80.94 149 TRP A N 1
ATOM 1159 C CA . TRP A 1 149 ? -4.481 13.819 15.405 1.00 80.94 149 TRP A CA 1
ATOM 1160 C C . TRP A 1 149 ? -5.744 14.273 14.659 1.00 80.94 149 TRP A C 1
ATOM 1162 O O . TRP A 1 149 ? -5.658 14.521 13.459 1.00 80.94 149 TRP A O 1
ATOM 1172 N N . LYS A 1 150 ? -6.897 14.435 15.326 1.00 80.56 150 LYS A N 1
ATOM 1173 C CA . LYS A 1 150 ? -8.187 14.785 14.682 1.00 80.56 150 LYS A CA 1
ATOM 1174 C C . LYS A 1 150 ? -8.161 16.032 13.786 1.00 80.56 150 LYS A C 1
ATOM 1176 O O . LYS A 1 150 ? -8.884 16.076 12.795 1.00 80.56 150 LYS A O 1
ATOM 1181 N N . GLU A 1 151 ? -7.339 17.029 14.115 1.00 80.19 151 GLU A N 1
ATOM 1182 C CA . GLU A 1 151 ? -7.257 18.294 13.365 1.00 80.19 151 GLU A CA 1
ATOM 1183 C C . GLU A 1 151 ? -6.174 18.280 12.272 1.00 80.19 151 GLU A C 1
ATOM 1185 O O . GLU A 1 151 ? -6.068 19.217 11.481 1.00 80.19 151 GLU A O 1
ATOM 1190 N N . ILE A 1 152 ? -5.334 17.241 12.219 1.00 77.69 152 ILE A N 1
ATOM 1191 C CA . ILE A 1 152 ? -4.186 17.205 11.313 1.00 77.69 152 ILE A CA 1
ATOM 1192 C C . ILE A 1 152 ? -4.644 16.687 9.950 1.00 77.69 152 ILE A C 1
ATOM 1194 O O . ILE A 1 152 ? -4.870 15.494 9.754 1.00 77.69 152 ILE A O 1
ATOM 1198 N N . LYS A 1 153 ? -4.745 17.602 8.984 1.00 74.75 153 LYS A N 1
ATOM 1199 C CA . LYS A 1 153 ? -5.040 17.303 7.580 1.00 74.75 153 LYS A CA 1
ATOM 1200 C C . LYS A 1 153 ? -3.975 17.915 6.682 1.00 74.75 153 LYS A C 1
ATOM 1202 O O . LYS A 1 153 ? -3.565 19.057 6.877 1.00 74.75 153 LYS A O 1
ATOM 1207 N N . PHE A 1 154 ? -3.544 17.160 5.678 1.00 72.31 154 PHE A N 1
ATOM 1208 C CA . PHE A 1 154 ? -2.581 17.619 4.678 1.00 72.31 154 PHE A CA 1
ATOM 1209 C C . PHE A 1 154 ? -3.312 17.897 3.362 1.00 72.31 154 PHE A C 1
ATOM 1211 O O . PHE A 1 154 ? -3.356 17.055 2.470 1.00 72.31 154 PHE A O 1
ATOM 1218 N N . GLU A 1 155 ? -3.908 19.084 3.252 1.00 76.06 155 GLU A N 1
ATOM 1219 C CA . GLU A 1 155 ? -4.643 19.523 2.061 1.00 76.06 155 GLU A CA 1
ATOM 1220 C C . GLU A 1 155 ? -3.787 20.488 1.237 1.00 76.06 155 GLU A C 1
ATOM 1222 O O . GLU A 1 155 ? -3.799 21.704 1.429 1.00 76.06 155 GLU A O 1
ATOM 1227 N N . PHE A 1 156 ? -3.021 19.935 0.297 1.00 75.88 156 PHE A N 1
ATOM 1228 C CA . PHE A 1 156 ? -2.184 20.710 -0.615 1.00 75.88 156 PHE A CA 1
ATOM 1229 C C . PHE A 1 156 ? -2.535 20.387 -2.063 1.00 75.88 156 PHE A C 1
ATOM 1231 O O . PHE A 1 156 ? -2.915 19.267 -2.406 1.00 75.88 156 PHE A O 1
ATOM 1238 N N . LYS A 1 157 ? -2.396 21.378 -2.946 1.00 72.81 157 LYS A N 1
ATOM 1239 C CA . LYS A 1 157 ? -2.520 21.139 -4.385 1.00 72.81 157 LYS A CA 1
ATOM 1240 C C . LYS A 1 157 ? -1.329 20.293 -4.834 1.00 72.81 157 LYS A C 1
ATOM 1242 O O . LYS A 1 157 ? -0.201 20.760 -4.738 1.00 72.81 157 LYS A O 1
ATOM 1247 N N . SER A 1 158 ? -1.595 19.095 -5.351 1.00 72.25 158 SER A N 1
ATOM 1248 C CA . SER A 1 158 ? -0.564 18.256 -5.974 1.00 72.25 158 SER A CA 1
ATOM 1249 C C . SER A 1 158 ? 0.060 18.980 -7.176 1.00 72.25 158 SER A C 1
ATOM 1251 O O . SER A 1 158 ? -0.669 19.584 -7.975 1.00 72.25 158 SER A O 1
ATOM 1253 N N . VAL A 1 159 ? 1.395 18.966 -7.266 1.00 76.94 159 VAL A N 1
ATOM 1254 C CA . VAL A 1 159 ? 2.157 19.551 -8.382 1.00 76.94 159 VAL A CA 1
ATOM 1255 C C . VAL A 1 159 ? 2.147 18.627 -9.599 1.00 76.94 159 VAL A C 1
ATOM 1257 O O . VAL A 1 159 ? 2.001 19.109 -10.724 1.00 76.94 159 VAL A O 1
ATOM 1260 N N . ASP A 1 160 ? 2.249 17.318 -9.377 1.00 69.94 160 ASP A N 1
ATOM 1261 C CA . ASP A 1 160 ? 2.234 16.317 -10.438 1.00 69.94 160 ASP A CA 1
ATOM 1262 C C . ASP A 1 160 ? 0.791 15.910 -10.765 1.00 69.94 160 ASP A C 1
ATOM 1264 O O . ASP A 1 160 ? 0.086 15.310 -9.953 1.00 69.94 160 ASP A O 1
ATOM 1268 N N . LYS A 1 161 ? 0.307 16.308 -11.944 1.00 74.81 161 LYS A N 1
ATOM 1269 C CA . LYS A 1 161 ? -1.073 16.066 -12.381 1.00 74.81 161 LYS A CA 1
ATOM 1270 C C . LYS A 1 161 ? -1.107 15.501 -13.785 1.00 74.81 161 LYS A C 1
ATOM 1272 O O . LYS A 1 161 ? -0.428 16.028 -14.674 1.00 74.81 161 LYS A O 1
ATOM 1277 N N . LEU A 1 162 ? -1.992 14.534 -14.006 1.00 72.31 162 LEU A N 1
ATOM 1278 C CA . LEU A 1 162 ? -2.268 14.017 -15.342 1.00 72.31 162 LEU A CA 1
ATOM 1279 C C . LEU A 1 162 ? -2.823 15.109 -16.260 1.00 72.31 162 LEU A C 1
ATOM 1281 O O . LEU A 1 162 ? -3.649 15.933 -15.858 1.00 72.31 162 LEU A O 1
ATOM 1285 N N . ASP A 1 163 ? -2.370 15.096 -17.511 1.00 74.25 163 ASP A N 1
ATOM 1286 C CA . ASP A 1 163 ? -2.985 15.880 -18.577 1.00 74.25 163 ASP A CA 1
ATOM 1287 C C . ASP A 1 163 ? -4.266 15.179 -19.018 1.00 74.25 163 ASP A C 1
ATOM 1289 O O . ASP A 1 163 ? -4.241 14.232 -19.804 1.00 74.25 163 ASP A O 1
ATOM 1293 N N . VAL A 1 164 ? -5.400 15.633 -18.485 1.00 59.34 164 VAL A N 1
ATOM 1294 C CA . VAL A 1 164 ? -6.713 15.163 -18.925 1.00 59.34 164 VAL A CA 1
ATOM 1295 C C . VAL A 1 164 ? -6.924 15.679 -20.348 1.00 59.34 164 VAL A C 1
ATOM 1297 O O . VAL A 1 164 ? -7.123 16.878 -20.554 1.00 59.34 164 VAL A O 1
ATOM 1300 N N . LYS A 1 165 ? -6.843 14.796 -21.348 1.00 55.78 165 LYS A N 1
ATOM 1301 C CA . LYS A 1 165 ? -7.338 15.126 -22.687 1.00 55.78 165 LYS A CA 1
ATOM 1302 C C . LYS A 1 165 ? -8.863 15.186 -22.608 1.00 55.78 165 LYS A C 1
ATOM 1304 O O . LYS A 1 165 ? -9.492 14.167 -22.334 1.00 55.78 165 LYS A O 1
ATOM 1309 N N . GLY A 1 166 ? -9.412 16.389 -22.778 1.00 43.31 166 GLY A N 1
ATOM 1310 C CA . GLY A 1 166 ? -10.816 16.576 -23.147 1.00 43.31 166 GLY A CA 1
ATOM 1311 C C . GLY A 1 166 ? -11.090 16.082 -24.560 1.00 43.31 166 GLY A C 1
ATOM 1312 O O . GLY A 1 166 ? -10.121 16.002 -25.354 1.00 43.31 166 GLY A O 1
#

Organism: Spirodela intermedia (NCBI:txid51605)

pLDDT: mean 78.25, std 14.87, range [33.72, 96.31]

Radius of gyration: 19.44 Å; chains: 1; bounding box: 56×38×48 Å